Protein AF-A0A840YJN8-F1 (afdb_monomer_lite)

Radius of gyration: 11.69 Å; chains: 1; bounding box: 21×20×30 Å

Foldseek 3Di:
DQDAQCPDDPVRQPPDPVNVVRVVVSVVVQVVCCVVVVHHDDDDD

Structure (mmCIF, N/CA/C/O backbone):
data_AF-A0A840YJN8-F1
#
_entry.id   AF-A0A840YJN8-F1
#
loop_
_atom_site.group_PDB
_atom_site.id
_atom_site.type_symbol
_atom_site.label_atom_id
_atom_site.label_alt_id
_atom_site.label_comp_id
_atom_site.label_asym_id
_atom_site.label_entity_id
_atom_site.label_seq_id
_atom_site.pdbx_PDB_ins_code
_atom_site.Cartn_x
_atom_site.Cartn_y
_atom_site.Cartn_z
_atom_site.occupancy
_atom_site.B_iso_or_equiv
_atom_site.auth_seq_id
_atom_site.auth_comp_id
_atom_site.auth_asym_id
_atom_site.auth_atom_id
_atom_site.pdbx_PDB_model_num
ATOM 1 N N . MET A 1 1 ? -11.453 -3.025 3.106 1.00 72.56 1 MET A N 1
ATOM 2 C CA . MET A 1 1 ? -10.921 -3.525 1.819 1.00 72.56 1 MET A CA 1
ATOM 3 C C . MET A 1 1 ? -9.591 -2.846 1.492 1.00 72.56 1 MET A C 1
ATOM 5 O O . MET A 1 1 ? -9.520 -1.619 1.546 1.00 72.56 1 MET A O 1
ATOM 9 N N . ARG A 1 2 ? -8.533 -3.616 1.189 1.00 83.38 2 ARG A N 1
ATOM 10 C CA . ARG A 1 2 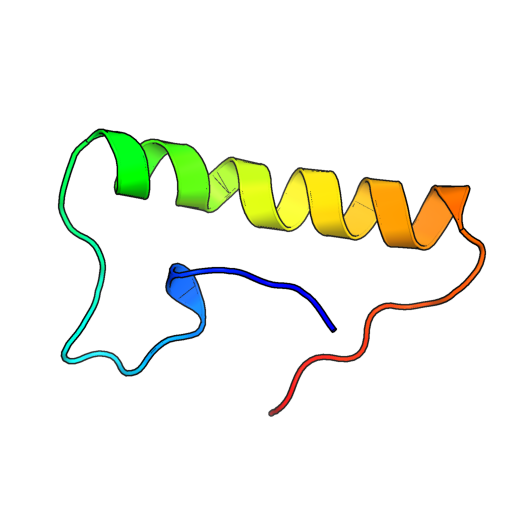? -7.242 -3.089 0.707 1.00 83.38 2 ARG A CA 1
ATOM 11 C C . ARG A 1 2 ? -7.283 -2.974 -0.815 1.00 83.38 2 ARG A C 1
ATOM 13 O O . ARG A 1 2 ? -7.448 -3.978 -1.495 1.00 83.38 2 ARG A O 1
ATOM 20 N N . LEU A 1 3 ? -7.067 -1.777 -1.357 1.00 78.06 3 LEU A N 1
ATOM 21 C CA . LEU A 1 3 ? -6.780 -1.627 -2.783 1.00 78.06 3 LEU A CA 1
ATOM 22 C C . LEU A 1 3 ? -5.305 -1.979 -3.011 1.00 78.06 3 LEU A C 1
ATOM 24 O O . LEU A 1 3 ? -4.427 -1.269 -2.526 1.00 78.06 3 LEU A O 1
ATOM 28 N N . SER A 1 4 ? -5.032 -3.074 -3.715 1.00 84.81 4 SER A N 1
ATOM 29 C CA . SER A 1 4 ? -3.686 -3.429 -4.166 1.00 84.81 4 SER A CA 1
ATOM 30 C C . SER A 1 4 ? -3.762 -4.082 -5.535 1.00 84.81 4 SER A C 1
ATOM 32 O O . SER A 1 4 ? -4.494 -5.047 -5.734 1.00 84.81 4 SER A O 1
ATOM 34 N N . ILE A 1 5 ? -2.949 -3.584 -6.462 1.00 83.38 5 ILE A N 1
ATOM 35 C CA . ILE A 1 5 ? -2.783 -4.169 -7.800 1.00 83.38 5 ILE A CA 1
ATOM 36 C C . ILE A 1 5 ? -2.207 -5.594 -7.749 1.00 83.38 5 ILE A C 1
ATOM 38 O O . ILE A 1 5 ? -2.359 -6.354 -8.695 1.00 83.38 5 ILE A O 1
ATOM 42 N N . TRP A 1 6 ? -1.566 -5.963 -6.635 1.00 81.88 6 TRP A N 1
ATOM 43 C CA . TRP A 1 6 ? -1.025 -7.304 -6.404 1.00 81.88 6 TRP A CA 1
ATOM 44 C C . TRP A 1 6 ? -2.082 -8.305 -5.922 1.00 81.88 6 TRP A C 1
ATOM 46 O O . TRP A 1 6 ? -1.782 -9.488 -5.830 1.00 81.88 6 TRP A O 1
ATOM 56 N N . THR A 1 7 ? -3.305 -7.849 -5.625 1.00 81.50 7 THR A N 1
ATOM 57 C CA . THR A 1 7 ? -4.453 -8.722 -5.323 1.00 81.50 7 THR A CA 1
ATOM 58 C C . THR A 1 7 ? -5.186 -9.170 -6.608 1.00 81.50 7 THR A C 1
ATOM 60 O O . THR A 1 7 ? -6.220 -9.819 -6.535 1.00 81.50 7 THR A O 1
ATOM 63 N N . GLY A 1 8 ? -4.686 -8.811 -7.799 1.00 75.69 8 GLY A N 1
ATOM 64 C CA . GLY A 1 8 ? -5.249 -9.247 -9.083 1.00 75.69 8 GLY A CA 1
ATOM 65 C C . GLY A 1 8 ? -4.885 -10.690 -9.463 1.00 75.69 8 GLY A C 1
ATOM 66 O O . GLY A 1 8 ? -3.996 -11.300 -8.870 1.00 75.69 8 GLY A O 1
ATOM 67 N N . LEU A 1 9 ? -5.553 -11.222 -10.495 1.00 70.75 9 LEU A N 1
ATOM 68 C CA . LEU A 1 9 ? -5.282 -12.554 -11.054 1.00 70.75 9 LEU A CA 1
ATOM 69 C C . LEU A 1 9 ? -3.803 -12.720 -11.444 1.00 70.75 9 LEU A C 1
ATOM 71 O O . LEU A 1 9 ? -3.161 -11.782 -11.922 1.00 70.75 9 LEU A O 1
ATOM 75 N N . ALA A 1 10 ? -3.271 -13.937 -11.301 1.00 71.50 10 ALA A N 1
ATOM 76 C CA . ALA A 1 10 ? -1.870 -14.255 -11.600 1.00 71.50 10 ALA A CA 1
ATOM 77 C C . ALA A 1 10 ? -1.447 -13.908 -13.047 1.00 71.50 10 ALA A C 1
ATOM 79 O O . ALA A 1 10 ? -0.288 -13.583 -13.285 1.00 71.50 10 ALA A O 1
ATOM 80 N N . ALA A 1 11 ? -2.383 -13.892 -14.001 1.00 70.88 11 ALA A N 1
ATOM 81 C CA . ALA A 1 11 ? -2.128 -13.479 -15.385 1.00 70.88 11 ALA A CA 1
ATOM 82 C C . ALA A 1 11 ? -1.829 -11.971 -15.551 1.00 70.88 11 ALA A C 1
ATOM 84 O O . ALA A 1 11 ? -1.287 -11.561 -16.573 1.00 70.88 11 ALA A O 1
ATOM 85 N N . HIS A 1 12 ? -2.151 -11.141 -14.552 1.00 74.12 12 HIS A N 1
ATOM 86 C CA . HIS A 1 12 ? -1.997 -9.682 -14.592 1.00 74.12 12 HIS A CA 1
ATOM 87 C C . HIS A 1 12 ? -1.021 -9.165 -13.529 1.00 74.12 12 HIS A C 1
ATOM 89 O O . HIS A 1 12 ? -1.177 -8.053 -13.017 1.00 74.12 12 HIS A O 1
ATOM 95 N N . GLN A 1 13 ? -0.006 -9.963 -13.175 1.00 71.50 13 GLN A N 1
ATOM 96 C CA . GLN A 1 13 ? 0.994 -9.526 -12.206 1.00 71.50 13 GLN A CA 1
ATOM 97 C C . GLN A 1 13 ? 1.737 -8.288 -12.729 1.00 71.50 13 GLN A C 1
ATOM 99 O O . GLN A 1 13 ? 2.270 -8.287 -13.843 1.00 71.50 13 GLN A O 1
ATOM 104 N N . PRO A 1 14 ? 1.789 -7.206 -11.945 1.00 71.94 14 PRO A N 1
ATOM 105 C CA . PRO A 1 14 ? 2.252 -5.937 -12.457 1.00 71.94 14 PRO A CA 1
ATOM 106 C C . PRO A 1 14 ? 3.793 -5.891 -12.408 1.00 71.94 14 PRO A C 1
ATOM 108 O O . PRO A 1 14 ? 4.409 -5.589 -11.389 1.00 71.94 14 PRO A O 1
ATOM 111 N N . GLY A 1 15 ? 4.430 -6.228 -13.535 1.00 76.56 15 GLY A N 1
ATOM 112 C CA . GLY A 1 15 ? 5.881 -6.468 -13.628 1.00 76.56 15 GLY A CA 1
ATOM 113 C C . GLY A 1 15 ? 6.782 -5.229 -13.751 1.00 76.56 15 GLY A C 1
ATOM 114 O O . GLY A 1 15 ? 8.000 -5.343 -13.611 1.00 76.56 15 GLY A O 1
ATOM 115 N N . ALA A 1 16 ? 6.217 -4.043 -13.993 1.00 82.25 16 ALA A N 1
ATOM 116 C CA . ALA A 1 16 ? 6.978 -2.798 -14.134 1.00 82.25 16 ALA A CA 1
ATOM 117 C C . ALA A 1 16 ? 7.615 -2.328 -12.807 1.00 82.25 16 ALA A C 1
ATOM 119 O O . ALA A 1 16 ? 7.123 -2.636 -11.720 1.00 82.25 16 ALA A O 1
ATOM 120 N N . GLY A 1 17 ? 8.682 -1.522 -12.886 1.00 87.81 17 GLY A N 1
ATOM 121 C CA . GLY A 1 17 ? 9.443 -1.050 -11.717 1.00 87.81 17 GLY A CA 1
ATOM 122 C C . GLY A 1 17 ? 8.596 -0.356 -10.641 1.00 87.81 17 GLY A C 1
ATOM 123 O O . GLY A 1 17 ? 8.715 -0.687 -9.462 1.00 87.81 17 GLY A O 1
ATOM 124 N N . ILE A 1 18 ? 7.671 0.520 -11.047 1.00 87.94 18 ILE A N 1
ATOM 125 C CA . 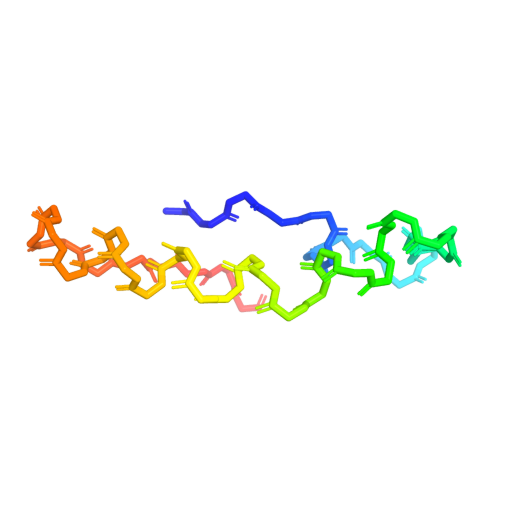ILE A 1 18 ? 6.724 1.196 -10.138 1.00 87.94 18 ILE A CA 1
ATOM 126 C C . ILE A 1 18 ? 5.876 0.177 -9.374 1.00 87.94 18 ILE A C 1
ATOM 128 O O . ILE A 1 18 ? 5.642 0.305 -8.174 1.00 87.94 18 ILE A O 1
ATOM 132 N N . ASN A 1 19 ? 5.422 -0.864 -10.062 1.00 87.44 19 ASN A N 1
ATOM 133 C CA . ASN A 1 19 ? 4.546 -1.853 -9.465 1.00 87.44 19 ASN A CA 1
ATOM 134 C C . ASN A 1 19 ? 5.303 -2.785 -8.516 1.00 87.44 19 ASN A C 1
ATOM 136 O O . ASN A 1 19 ? 4.767 -3.123 -7.460 1.00 87.44 19 ASN A O 1
ATOM 140 N N . ARG A 1 20 ? 6.567 -3.116 -8.817 1.00 87.69 20 ARG A N 1
ATOM 141 C CA . ARG A 1 20 ? 7.451 -3.831 -7.881 1.00 87.69 20 ARG A CA 1
ATOM 142 C C . ARG A 1 20 ? 7.633 -3.070 -6.570 1.00 87.69 20 ARG A C 1
ATOM 144 O O . ARG A 1 20 ? 7.453 -3.670 -5.514 1.00 87.69 20 ARG A O 1
ATOM 151 N N . ALA A 1 21 ? 7.902 -1.765 -6.630 1.00 90.56 21 ALA A N 1
ATOM 152 C CA . ALA A 1 21 ? 8.012 -0.926 -5.432 1.00 90.56 21 ALA A CA 1
ATOM 153 C C . ALA A 1 21 ? 6.728 -0.983 -4.582 1.00 90.56 21 ALA A C 1
ATOM 155 O O . ALA A 1 21 ? 6.763 -1.191 -3.370 1.00 90.56 21 ALA A O 1
ATOM 156 N N . ARG A 1 22 ? 5.568 -0.944 -5.246 1.00 89.69 22 ARG A N 1
ATOM 157 C CA . ARG A 1 22 ? 4.259 -1.006 -4.585 1.00 89.69 22 ARG A CA 1
ATOM 158 C C . ARG A 1 22 ? 3.976 -2.316 -3.836 1.00 89.69 22 ARG A C 1
ATOM 160 O O . ARG A 1 22 ? 3.089 -2.326 -2.982 1.00 89.69 22 ARG A O 1
ATOM 167 N N . ARG A 1 23 ? 4.691 -3.416 -4.114 1.00 88.31 23 ARG A N 1
ATOM 168 C CA . ARG A 1 23 ? 4.453 -4.720 -3.462 1.00 88.31 23 ARG A CA 1
ATOM 169 C C . ARG A 1 23 ? 4.658 -4.660 -1.945 1.00 88.31 23 ARG A C 1
ATOM 171 O O . ARG A 1 23 ? 3.891 -5.280 -1.214 1.00 88.31 23 ARG A O 1
ATOM 178 N N . GLY A 1 24 ? 5.660 -3.911 -1.479 1.00 90.12 24 GLY A N 1
ATOM 179 C CA . GLY A 1 24 ? 5.941 -3.728 -0.049 1.00 90.12 24 GLY A CA 1
ATOM 180 C C . GLY A 1 24 ? 5.105 -2.622 0.603 1.00 90.12 24 GLY A C 1
ATOM 181 O O . GLY A 1 24 ? 4.670 -2.758 1.749 1.00 90.12 24 GLY A O 1
ATOM 182 N N . ASP A 1 25 ? 4.823 -1.553 -0.141 1.00 91.81 25 ASP A N 1
ATOM 183 C CA . ASP A 1 25 ? 4.141 -0.374 0.396 1.00 91.81 25 ASP A CA 1
ATOM 184 C C . ASP A 1 25 ? 2.649 -0.602 0.650 1.00 91.81 25 ASP A C 1
ATOM 186 O O . ASP A 1 25 ? 2.131 -0.186 1.690 1.00 91.81 25 ASP A O 1
ATOM 190 N N . TYR A 1 26 ? 1.940 -1.301 -0.246 1.00 90.56 26 TYR A N 1
ATOM 191 C CA . TYR A 1 26 ? 0.503 -1.548 -0.067 1.00 90.56 26 TYR A CA 1
ATOM 192 C C . TYR A 1 26 ? 0.171 -2.241 1.272 1.00 90.56 26 TYR A C 1
ATOM 194 O O . TYR A 1 26 ? -0.716 -1.751 1.981 1.00 90.56 26 TYR A O 1
ATOM 202 N N . PRO A 1 27 ? 0.868 -3.321 1.684 1.00 90.12 27 PRO A N 1
ATOM 203 C CA . PRO A 1 27 ? 0.694 -3.907 3.013 1.00 90.12 27 PRO A CA 1
ATOM 204 C C . PRO A 1 27 ? 0.968 -2.926 4.160 1.00 90.12 27 PRO A C 1
ATOM 206 O O . PRO A 1 27 ? 0.208 -2.888 5.132 1.00 90.12 27 PRO A O 1
ATOM 209 N N . ARG A 1 28 ? 2.023 -2.107 4.053 1.00 92.38 28 ARG A N 1
ATOM 210 C CA . ARG A 1 28 ? 2.415 -1.138 5.090 1.00 92.38 28 ARG A CA 1
ATOM 211 C C . ARG A 1 28 ? 1.336 -0.077 5.304 1.00 92.38 28 ARG A C 1
ATOM 213 O O . ARG A 1 28 ? 0.941 0.170 6.445 1.00 92.38 28 ARG A O 1
ATOM 220 N N . PHE A 1 29 ? 0.809 0.495 4.225 1.00 91.69 29 PHE A N 1
ATOM 221 C CA . PHE A 1 29 ? -0.273 1.478 4.307 1.00 91.69 29 PHE A CA 1
ATOM 222 C C . PHE A 1 29 ? -1.603 0.858 4.739 1.00 91.69 29 PHE A C 1
ATOM 224 O O . PHE A 1 29 ? -2.346 1.489 5.487 1.00 91.69 29 PHE A O 1
ATOM 231 N N . SER A 1 30 ? -1.894 -0.381 4.332 1.00 92.06 30 SER A N 1
ATOM 232 C CA . SER A 1 30 ? -3.082 -1.109 4.797 1.00 92.06 30 SER A CA 1
ATOM 233 C C . SER A 1 30 ? -3.074 -1.265 6.321 1.00 92.06 30 SER A C 1
ATOM 235 O O . SER A 1 30 ? -4.024 -0.869 6.994 1.00 92.06 30 SER A O 1
ATOM 237 N N . ARG A 1 31 ? -1.954 -1.736 6.889 1.00 91.69 31 ARG A N 1
ATOM 238 C CA . ARG A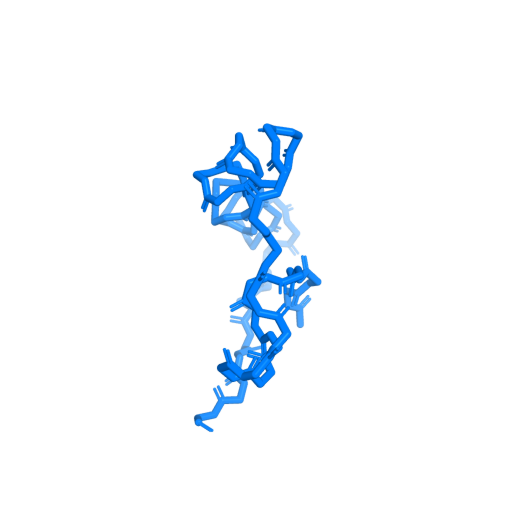 1 31 ? -1.782 -1.876 8.346 1.00 91.69 31 ARG A CA 1
ATOM 239 C C . ARG A 1 31 ? -1.875 -0.538 9.072 1.00 91.69 31 ARG A C 1
ATOM 241 O O . ARG A 1 31 ?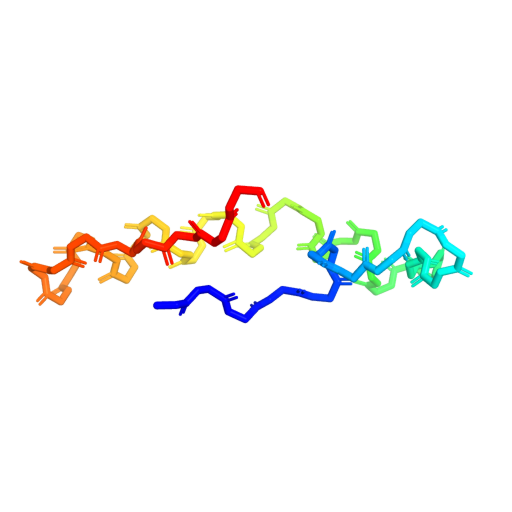 -2.521 -0.456 10.112 1.00 91.69 31 ARG A O 1
ATOM 248 N N . PHE A 1 32 ? -1.258 0.507 8.519 1.00 93.62 32 PHE A N 1
ATOM 249 C CA . PHE A 1 32 ? -1.370 1.855 9.071 1.00 93.62 32 PHE A CA 1
ATOM 250 C C . PHE A 1 32 ? -2.833 2.296 9.148 1.00 93.62 32 PHE A C 1
ATOM 252 O O . PHE A 1 32 ? -3.292 2.644 10.231 1.00 93.62 32 PHE A O 1
ATOM 259 N N . ARG A 1 33 ? -3.576 2.206 8.037 1.00 92.75 33 ARG A N 1
ATOM 260 C CA . ARG A 1 33 ? -4.995 2.588 7.959 1.00 92.75 33 ARG A CA 1
ATOM 261 C C . ARG A 1 33 ? -5.872 1.780 8.905 1.00 92.75 33 ARG A C 1
ATOM 263 O O . ARG A 1 33 ? -6.714 2.369 9.567 1.00 92.75 33 ARG A O 1
ATOM 270 N N . ALA A 1 34 ? -5.656 0.469 9.001 1.00 93.62 34 ALA A N 1
ATOM 271 C CA . ALA A 1 34 ? -6.397 -0.374 9.937 1.00 93.62 34 ALA A CA 1
ATOM 272 C C . ALA A 1 34 ? -6.201 0.092 11.390 1.00 93.62 34 ALA A C 1
ATOM 274 O O . ALA A 1 34 ? -7.163 0.168 12.150 1.00 93.62 34 ALA A O 1
ATOM 275 N N . ARG A 1 35 ? -4.969 0.480 11.753 1.00 94.38 35 ARG A N 1
ATOM 276 C CA . ARG A 1 35 ? -4.653 1.015 13.081 1.00 94.38 35 ARG A CA 1
ATOM 277 C C . ARG A 1 35 ? -5.256 2.401 13.314 1.00 94.38 35 ARG A C 1
ATOM 279 O O . ARG A 1 35 ? -5.878 2.606 14.346 1.00 94.38 35 ARG A O 1
ATOM 286 N N . VAL A 1 36 ? -5.057 3.353 12.397 1.00 96.12 36 VAL A N 1
ATOM 287 C CA . VAL A 1 36 ? -5.481 4.750 12.621 1.00 96.12 36 VAL A CA 1
ATOM 288 C C . VAL A 1 36 ? -6.984 4.960 12.475 1.00 96.12 36 VAL A C 1
ATOM 290 O O . VAL A 1 36 ? -7.530 5.831 13.138 1.00 96.12 36 VAL A O 1
ATOM 293 N N . ASN A 1 37 ? -7.660 4.149 11.659 1.00 93.31 37 ASN A N 1
ATOM 294 C CA . ASN A 1 37 ? -9.111 4.228 11.503 1.00 93.31 37 ASN A CA 1
ATOM 295 C C . ASN A 1 37 ? -9.863 3.370 12.537 1.00 93.31 37 ASN A C 1
ATOM 297 O O . ASN A 1 37 ? -11.088 3.411 12.563 1.00 93.31 37 ASN A O 1
ATOM 301 N N . GLY A 1 38 ? -9.163 2.556 13.339 1.00 93.38 38 GLY A N 1
ATOM 302 C CA . GLY A 1 38 ? -9.771 1.700 14.366 1.00 93.38 38 GLY A CA 1
ATOM 303 C C . GLY A 1 38 ? -10.607 0.529 13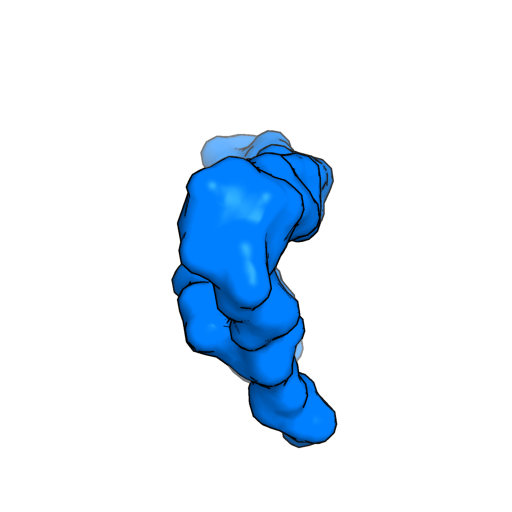.832 1.00 93.38 38 GLY A C 1
ATOM 304 O O . GLY A 1 38 ? -11.360 -0.073 14.590 1.00 93.38 38 GLY A O 1
ATOM 305 N N . CYS A 1 39 ? -10.493 0.195 12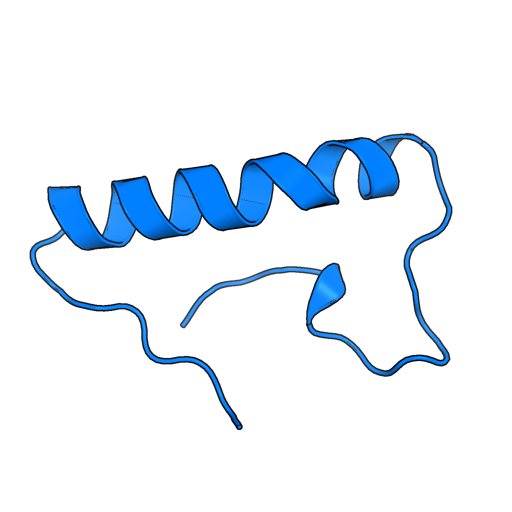.543 1.00 90.06 39 CYS A N 1
ATOM 306 C CA . CYS A 1 39 ? -11.293 -0.847 11.900 1.00 90.06 39 CYS A CA 1
ATOM 307 C C . CYS A 1 39 ? -10.398 -1.808 11.093 1.00 90.06 39 CYS A C 1
ATOM 309 O O . CYS A 1 39 ? -9.668 -1.353 10.202 1.00 90.06 39 CYS A O 1
ATOM 311 N N . PRO A 1 40 ? -10.435 -3.127 11.374 1.00 89.75 40 PRO A N 1
ATOM 312 C CA . PRO A 1 40 ? -9.697 -4.125 10.609 1.00 89.75 40 PRO A CA 1
ATOM 313 C C . PRO A 1 40 ? -10.042 -4.108 9.115 1.00 89.75 40 PRO A C 1
ATOM 315 O O . PRO A 1 40 ? -11.188 -3.936 8.703 1.00 89.75 40 PRO A O 1
ATOM 318 N N . ILE A 1 41 ? -9.032 -4.333 8.274 1.00 88.50 41 ILE A N 1
ATOM 319 C CA . ILE A 1 41 ? -9.235 -4.500 6.834 1.00 88.50 41 ILE A CA 1
ATOM 320 C C . ILE A 1 41 ? -9.411 -5.989 6.538 1.00 88.50 41 ILE A C 1
ATOM 322 O O . ILE A 1 41 ? -8.455 -6.751 6.624 1.00 88.50 41 ILE A O 1
ATOM 326 N N . HIS A 1 42 ? -10.622 -6.377 6.145 1.00 85.69 42 HIS A N 1
ATOM 327 C CA . HIS A 1 42 ? -10.910 -7.713 5.624 1.00 85.69 42 HIS A CA 1
ATOM 328 C C . HIS A 1 42 ? -10.524 -7.811 4.138 1.00 85.69 42 HIS A C 1
ATOM 330 O O . HIS A 1 42 ? -10.800 -6.886 3.356 1.00 85.69 42 HIS A O 1
ATOM 336 N N . GLU A 1 43 ? -9.870 -8.913 3.767 1.00 80.00 43 GLU A N 1
ATOM 337 C CA . GLU A 1 43 ? -9.523 -9.274 2.387 1.00 80.00 43 GLU A CA 1
ATOM 338 C C . GLU A 1 43 ? -10.287 -10.546 1.975 1.00 80.00 43 GLU A C 1
ATOM 340 O O . GLU A 1 43 ? -10.590 -11.364 2.846 1.00 80.00 43 GLU A O 1
ATOM 345 N N . PRO A 1 44 ? -10.636 -10.699 0.683 1.00 76.88 44 PRO A N 1
ATOM 346 C CA . PRO A 1 44 ? -11.185 -11.949 0.157 1.00 76.88 44 PRO A CA 1
ATOM 347 C C . PRO A 1 44 ? -10.182 -13.101 0.321 1.00 76.88 44 PRO A C 1
ATOM 349 O O . PRO A 1 44 ? -8.974 -12.856 0.287 1.00 76.88 44 PRO A O 1
ATOM 352 N N . ALA A 1 45 ? -10.695 -14.323 0.492 1.00 71.50 45 ALA A N 1
ATOM 353 C CA . ALA A 1 45 ? -9.899 -15.551 0.513 1.00 71.50 45 ALA A CA 1
ATOM 354 C C . ALA A 1 45 ? -9.468 -15.975 -0.898 1.00 71.50 45 ALA A C 1
ATOM 356 O O . ALA A 1 45 ? -10.271 -15.765 -1.838 1.00 71.50 45 ALA A O 1
#

pLDDT: mean 84.89, std 7.83, range [70.75, 96.12]

Secondary structure (DSSP, 8-state):
----GGGS-GGG---SHHHHHHHHHHHHHHHHHHHHTTS------

Sequence (45 aa):
MRLSIWTGLAAHQPGAGINRARRGDYPRFSRFRARVNGCPIHEPA

Organism: NCBI:txid643568